Protein AF-A0A5K1GYX2-F1 (afdb_monomer)

Nearest PDB structures (foldseek):
  7o80-assembly1_Bz  TM=9.714E-01  e=1.175E-07  Oryctolagus cuniculus
  3j16-assembly1_B  TM=9.153E-01  e=1.020E-06  Saccharomyces cerevisiae
  5yv5-assembly1_A  TM=9.683E-01  e=1.627E-05  Pyrococcus furiosus COM1
  3j15-assembly1_B  TM=9.596E-01  e=1.741E-05  Pyrococcus furiosus
  3ozx-assembly1_A  TM=9.660E-01  e=7.190E-05  Saccharolobus solfataricus

InterPro domains:
  IPR013283 RLI1 [PTHR19248] (1-65)
  IPR027417 P-loop containing nucleoside triphosphate hydrolase [G3DSA:3.40.50.300] (1-65)

Sequence (65 aa):
YVIVVEHDLSVLDYLSDFICCLYGKPGAYGVVTLPFSVREGINIFLAGFVPTENLRFRDESLTFK

Foldseek 3Di:
DDDDDDPDLVVCLVPDQWDWDWADDPPPDIDIDDTDGSVVRVVCVQCQADPVVRDRRDPDGNDDD

Structure (mmCIF, N/CA/C/O backbone):
data_AF-A0A5K1GYX2-F1
#
_entry.id   AF-A0A5K1GYX2-F1
#
loop_
_atom_site.group_PDB
_atom_site.id
_atom_site.type_symbol
_atom_site.label_atom_id
_atom_site.label_alt_id
_atom_site.label_comp_id
_atom_site.label_asym_id
_atom_site.label_entity_id
_atom_site.label_seq_id
_atom_site.pdbx_PDB_ins_code
_atom_site.Cartn_x
_atom_site.Cartn_y
_atom_site.Cartn_z
_atom_site.occupancy
_atom_site.B_iso_or_equiv
_atom_site.auth_seq_id
_atom_site.auth_comp_id
_atom_site.auth_asym_id
_atom_site.auth_atom_id
_atom_site.pdbx_PDB_model_num
ATOM 1 N N . TYR A 1 1 ? -0.474 -1.239 -19.873 1.00 66.31 1 TYR A N 1
ATOM 2 C CA . TYR A 1 1 ? -0.680 -1.102 -18.422 1.00 66.31 1 TYR A CA 1
ATOM 3 C C . TYR A 1 1 ? -0.919 -2.477 -17.847 1.00 66.31 1 TYR A C 1
ATOM 5 O O . TYR A 1 1 ? -1.779 -3.185 -18.358 1.00 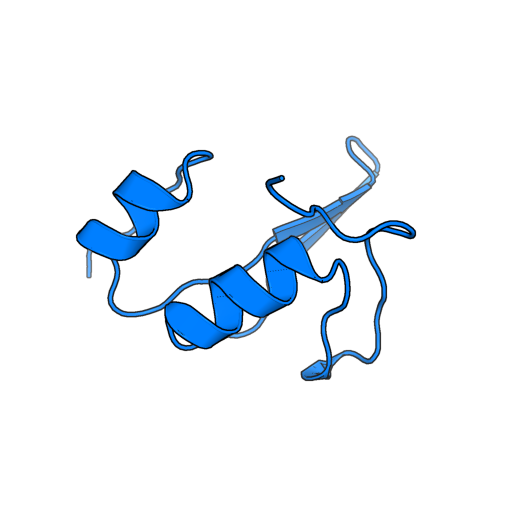66.31 1 TYR A O 1
ATOM 13 N N . VAL A 1 2 ? -0.113 -2.867 -16.865 1.00 84.75 2 VAL A N 1
ATOM 14 C CA . VAL A 1 2 ? -0.274 -4.115 -16.114 1.00 84.75 2 VAL A CA 1
ATOM 15 C C . VAL A 1 2 ? -0.773 -3.722 -14.731 1.00 84.75 2 VAL A C 1
ATOM 17 O O . VAL A 1 2 ? -0.279 -2.753 -14.162 1.00 84.75 2 VAL A O 1
ATOM 20 N N . ILE A 1 3 ? -1.788 -4.422 -14.233 1.00 87.06 3 ILE A N 1
ATOM 21 C CA . ILE A 1 3 ? -2.317 -4.239 -12.882 1.00 87.06 3 ILE A CA 1
ATOM 22 C C . ILE A 1 3 ? -2.030 -5.531 -12.135 1.00 87.06 3 ILE A C 1
ATOM 24 O O . ILE A 1 3 ? -2.349 -6.613 -12.627 1.00 87.06 3 ILE A O 1
ATOM 28 N N . VAL A 1 4 ? -1.420 -5.399 -10.965 1.00 87.50 4 VAL A N 1
ATOM 29 C CA . VAL A 1 4 ? -1.064 -6.511 -10.089 1.00 87.50 4 VAL A CA 1
ATOM 30 C C . VAL A 1 4 ? -1.673 -6.227 -8.721 1.00 87.50 4 VAL A C 1
ATOM 32 O O . VAL A 1 4 ? -1.638 -5.091 -8.250 1.00 87.50 4 VAL A O 1
ATOM 35 N N . VAL A 1 5 ? -2.276 -7.244 -8.110 1.00 90.50 5 VAL A N 1
ATOM 36 C CA . VAL A 1 5 ? -2.842 -7.164 -6.760 1.00 90.50 5 VAL A CA 1
ATOM 37 C C . VAL A 1 5 ? -2.101 -8.175 -5.906 1.00 90.50 5 VAL A C 1
ATOM 39 O O . VAL A 1 5 ? -2.225 -9.372 -6.138 1.00 90.50 5 VAL A O 1
ATOM 42 N N . GLU A 1 6 ? -1.335 -7.681 -4.939 1.00 90.75 6 GLU A N 1
ATOM 43 C CA . GLU A 1 6 ? -0.515 -8.497 -4.046 1.00 90.75 6 GLU A CA 1
ATOM 44 C C . GLU A 1 6 ? -0.704 -8.068 -2.594 1.00 90.75 6 GLU A C 1
ATOM 46 O O . GLU A 1 6 ? -1.030 -6.917 -2.292 1.00 90.75 6 GLU A O 1
ATOM 51 N N . HIS A 1 7 ? -0.486 -9.018 -1.689 1.00 89.38 7 HIS A N 1
ATOM 52 C CA . HIS A 1 7 ? -0.469 -8.773 -0.246 1.00 89.38 7 HIS A CA 1
ATOM 53 C C . HIS A 1 7 ? 0.952 -8.610 0.307 1.00 89.38 7 HIS A C 1
ATOM 55 O O . HIS A 1 7 ? 1.116 -8.160 1.441 1.00 89.38 7 HIS A O 1
ATOM 61 N N . ASP A 1 8 ? 1.968 -8.977 -0.478 1.00 89.12 8 ASP A N 1
ATOM 62 C CA . ASP A 1 8 ? 3.373 -8.866 -0.104 1.00 89.12 8 ASP A CA 1
ATOM 63 C C . ASP A 1 8 ? 3.954 -7.522 -0.564 1.00 89.12 8 ASP A C 1
ATOM 65 O O . ASP A 1 8 ? 3.921 -7.179 -1.747 1.00 89.12 8 ASP A O 1
ATOM 69 N N . LEU A 1 9 ? 4.507 -6.755 0.377 1.00 85.88 9 LEU A N 1
ATOM 70 C CA . LEU A 1 9 ? 5.088 -5.440 0.099 1.00 85.88 9 LEU A CA 1
ATOM 71 C C . LEU A 1 9 ? 6.397 -5.526 -0.702 1.00 85.88 9 LEU A C 1
ATOM 73 O O . LEU A 1 9 ? 6.689 -4.615 -1.470 1.00 85.88 9 LEU A O 1
ATOM 77 N N . SER A 1 10 ? 7.179 -6.598 -0.544 1.00 87.12 10 SER A N 1
ATOM 78 C CA . SER A 1 10 ? 8.492 -6.748 -1.190 1.00 87.12 10 SER A CA 1
ATOM 79 C C . SER A 1 10 ? 8.372 -7.025 -2.687 1.00 87.12 10 SER A C 1
ATOM 81 O O . SER A 1 10 ? 9.088 -6.446 -3.502 1.00 87.12 10 SER A O 1
ATOM 83 N N . VAL A 1 11 ? 7.410 -7.869 -3.058 1.00 89.25 11 VAL A N 1
ATOM 84 C CA . VAL A 1 11 ? 7.091 -8.167 -4.458 1.00 89.25 11 VAL A CA 1
ATOM 85 C C . VAL A 1 11 ? 6.517 -6.927 -5.139 1.00 89.25 11 VAL A C 1
ATOM 87 O O . VAL A 1 11 ? 6.838 -6.630 -6.289 1.00 89.25 11 VAL A O 1
ATOM 90 N N . LEU A 1 12 ? 5.696 -6.173 -4.412 1.00 88.06 12 LEU A N 1
ATOM 91 C CA . LEU A 1 12 ? 5.018 -4.998 -4.934 1.00 88.06 12 LEU A CA 1
ATOM 92 C C . LEU A 1 12 ? 5.986 -3.818 -5.151 1.00 88.06 12 LEU A C 1
ATOM 94 O O . LEU A 1 12 ? 5.864 -3.145 -6.175 1.00 88.06 12 LEU A O 1
ATOM 98 N N . ASP A 1 13 ? 6.985 -3.636 -4.276 1.00 88.75 13 ASP A N 1
ATOM 99 C CA . ASP A 1 13 ? 8.104 -2.684 -4.451 1.00 88.75 13 ASP A CA 1
ATOM 100 C C . ASP A 1 13 ? 8.972 -3.022 -5.675 1.00 88.75 13 ASP A C 1
ATOM 102 O O . ASP A 1 13 ? 9.414 -2.133 -6.395 1.00 88.75 13 ASP A O 1
ATOM 106 N N . TYR A 1 14 ? 9.176 -4.314 -5.955 1.00 89.00 14 TYR A N 1
ATOM 107 C CA . TYR A 1 14 ? 9.978 -4.754 -7.099 1.00 89.00 14 TYR A CA 1
ATOM 108 C C . TYR A 1 14 ? 9.277 -4.553 -8.453 1.00 89.00 14 TYR A C 1
ATOM 110 O O . TYR A 1 14 ? 9.935 -4.275 -9.455 1.00 89.00 14 TYR A O 1
ATOM 118 N N . LEU A 1 15 ? 7.954 -4.739 -8.502 1.00 87.06 15 LEU A N 1
ATOM 119 C CA . LEU A 1 15 ? 7.197 -4.802 -9.758 1.00 87.06 15 LEU A CA 1
ATOM 120 C C . LEU A 1 15 ? 6.499 -3.498 -10.154 1.00 87.06 15 LEU A C 1
ATOM 122 O O . LEU A 1 15 ? 6.159 -3.337 -11.326 1.00 87.06 15 LEU A O 1
ATOM 126 N N . SER A 1 16 ? 6.213 -2.612 -9.201 1.00 88.06 16 SER A N 1
ATOM 127 C CA . SER A 1 16 ? 5.282 -1.498 -9.417 1.00 88.06 16 SER A CA 1
ATOM 128 C C . SER A 1 16 ? 6.010 -0.162 -9.486 1.00 88.06 16 SER A C 1
ATOM 130 O O . SER A 1 16 ? 6.894 0.091 -8.683 1.00 88.06 16 SER A O 1
ATOM 132 N N . ASP A 1 17 ? 5.582 0.734 -10.379 1.00 89.38 17 ASP A N 1
ATOM 133 C CA . ASP A 1 17 ? 6.004 2.148 -10.371 1.00 89.38 17 ASP A CA 1
ATOM 134 C C . ASP A 1 17 ? 5.080 3.028 -9.505 1.00 89.38 17 ASP A C 1
ATOM 136 O O . ASP A 1 17 ? 5.478 4.083 -9.005 1.00 89.38 17 ASP A O 1
ATOM 140 N N . PHE A 1 18 ? 3.831 2.588 -9.315 1.00 90.44 18 PHE A N 1
ATOM 141 C CA . PHE A 1 18 ? 2.792 3.273 -8.546 1.00 90.44 18 PHE A CA 1
ATOM 142 C C . PHE A 1 18 ? 1.990 2.272 -7.721 1.00 90.44 18 PHE A C 1
ATOM 144 O O . PHE A 1 18 ? 1.720 1.161 -8.177 1.00 90.44 18 PHE A O 1
ATOM 151 N N . ILE A 1 19 ? 1.565 2.689 -6.528 1.00 90.50 19 ILE A N 1
ATOM 152 C CA . ILE A 1 19 ? 0.789 1.861 -5.599 1.00 90.50 19 ILE A CA 1
ATOM 153 C C . ILE A 1 19 ? -0.512 2.572 -5.244 1.00 90.50 19 ILE A C 1
ATOM 155 O O . ILE A 1 19 ? -0.506 3.749 -4.883 1.00 90.50 19 ILE A O 1
ATOM 159 N N . CYS A 1 20 ? -1.621 1.835 -5.280 1.00 90.50 20 CYS A N 1
ATOM 160 C CA . CYS A 1 20 ? -2.900 2.272 -4.726 1.00 90.50 20 CYS A CA 1
ATOM 161 C C . CYS A 1 20 ? -3.199 1.472 -3.457 1.00 90.50 20 CYS A C 1
ATOM 163 O O . CYS A 1 20 ? -3.265 0.243 -3.497 1.00 90.50 20 CYS A O 1
ATOM 165 N N . CYS A 1 21 ? -3.412 2.158 -2.337 1.00 88.38 21 CYS A N 1
ATOM 166 C CA . CYS A 1 21 ? -3.774 1.515 -1.081 1.00 88.38 21 CYS A CA 1
ATOM 167 C C . CYS A 1 21 ? -5.295 1.342 -1.010 1.00 88.38 21 CYS A C 1
ATOM 169 O O . CYS A 1 21 ? -6.050 2.286 -1.245 1.00 88.38 21 CYS A O 1
ATOM 171 N N . LEU A 1 22 ? -5.747 0.138 -0.657 1.00 88.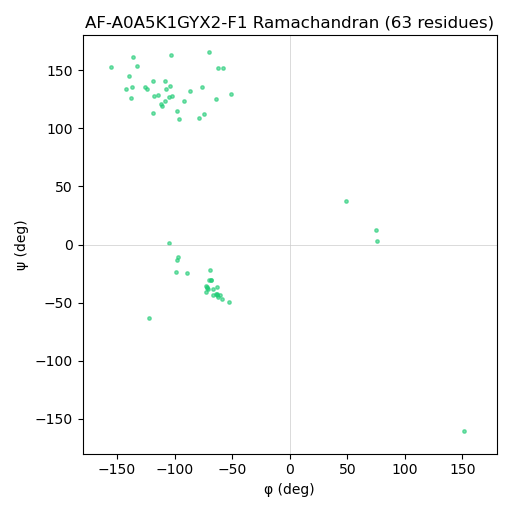88 22 LEU A N 1
ATOM 172 C CA . LEU A 1 22 ? -7.152 -0.141 -0.379 1.00 88.88 22 LEU A CA 1
ATOM 173 C C . LEU A 1 22 ? -7.360 -0.214 1.133 1.00 88.88 22 LEU A C 1
ATOM 175 O O . LEU A 1 22 ? -6.670 -0.968 1.820 1.00 88.88 22 LEU A O 1
ATOM 179 N N . TYR A 1 23 ? -8.321 0.544 1.651 1.00 87.06 23 TYR A N 1
ATOM 180 C CA . TYR A 1 23 ? -8.694 0.514 3.066 1.00 87.06 23 TYR A CA 1
ATOM 181 C C . TYR A 1 23 ? -10.209 0.514 3.239 1.00 87.06 23 TYR A C 1
ATOM 183 O O . TYR A 1 23 ? -10.967 0.862 2.339 1.00 87.06 23 TYR A O 1
ATOM 191 N N . GLY A 1 24 ? -10.662 0.106 4.419 1.00 86.94 24 GLY A N 1
ATOM 192 C CA . GLY A 1 24 ? -12.077 0.030 4.751 1.00 86.94 24 GLY A CA 1
ATOM 193 C C . GLY A 1 24 ? -12.348 -1.055 5.781 1.00 86.94 24 GLY A C 1
ATOM 194 O O . GLY A 1 24 ? -11.442 -1.501 6.487 1.00 86.94 24 GLY A O 1
ATOM 195 N N . LYS A 1 25 ? -13.606 -1.485 5.863 1.00 85.69 25 LYS A N 1
ATOM 196 C CA . LYS A 1 25 ? -14.042 -2.532 6.785 1.00 85.69 25 LYS A CA 1
ATOM 197 C C . LYS A 1 25 ? -14.436 -3.786 5.995 1.00 85.69 25 LYS A C 1
ATOM 199 O O . LYS A 1 25 ? -15.363 -3.703 5.181 1.00 85.69 25 LYS A O 1
ATOM 204 N N . PRO A 1 26 ? -13.793 -4.945 6.247 1.00 88.00 26 PRO A N 1
ATOM 205 C CA . PRO A 1 26 ? -14.154 -6.206 5.606 1.00 88.00 26 PRO A CA 1
ATOM 206 C C . PRO A 1 26 ? -15.655 -6.491 5.734 1.00 88.00 26 PRO A C 1
ATOM 208 O O . PRO A 1 26 ? -16.216 -6.398 6.825 1.00 88.00 26 PRO A O 1
ATOM 211 N N . GLY A 1 27 ? -16.313 -6.801 4.615 1.00 89.69 27 GLY A N 1
ATOM 212 C CA . GLY A 1 27 ? -17.753 -7.081 4.570 1.00 89.69 27 GLY A CA 1
ATOM 213 C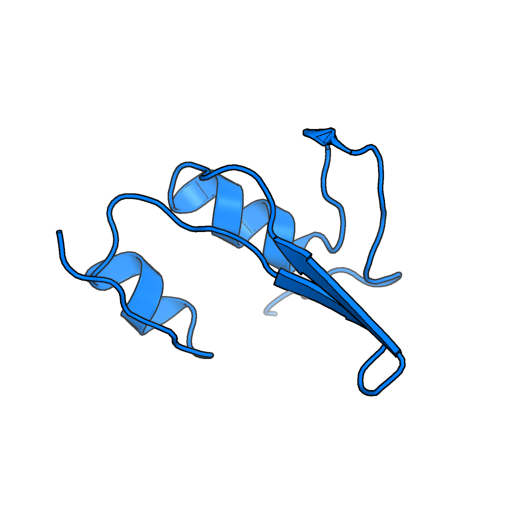 C . GLY A 1 27 ? -18.679 -5.859 4.662 1.00 89.69 27 GLY A C 1
ATOM 214 O O . GLY A 1 27 ? -19.890 -6.046 4.682 1.00 89.69 27 GLY A O 1
ATOM 215 N N . ALA A 1 28 ? -18.148 -4.629 4.707 1.00 92.56 28 ALA A N 1
ATOM 216 C CA . ALA A 1 28 ? -18.958 -3.408 4.710 1.00 92.56 28 ALA A CA 1
ATOM 217 C C . ALA A 1 28 ? -18.610 -2.466 3.549 1.00 92.56 28 ALA A C 1
ATOM 219 O O . ALA A 1 28 ? -19.457 -2.216 2.697 1.00 92.56 28 ALA A O 1
ATOM 220 N N . TYR A 1 29 ? -17.380 -1.947 3.497 1.00 88.88 29 TYR A N 1
ATOM 221 C CA . TYR A 1 29 ? -16.950 -1.023 2.443 1.00 88.88 29 TYR A CA 1
ATOM 222 C C . TYR A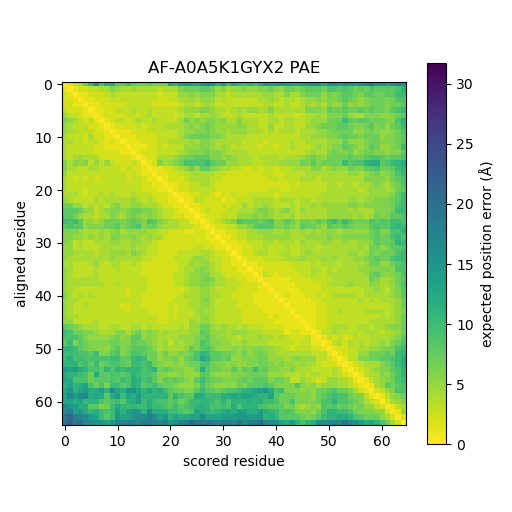 1 29 ? -15.433 -1.058 2.252 1.00 88.88 29 TYR A C 1
ATOM 224 O O . TYR A 1 29 ? -14.689 -1.338 3.193 1.00 88.88 29 TYR A O 1
ATOM 232 N N . GLY A 1 30 ? -14.989 -0.735 1.039 1.00 89.19 30 GLY A N 1
ATOM 233 C CA . GLY A 1 30 ? -13.588 -0.540 0.683 1.00 89.19 30 GLY A CA 1
ATOM 234 C C . GLY A 1 30 ? -13.445 0.686 -0.213 1.00 89.19 30 GLY A C 1
ATOM 235 O O . GLY A 1 30 ? -14.251 0.882 -1.121 1.00 89.19 30 GLY A O 1
ATOM 236 N N . VAL A 1 31 ? -12.444 1.512 0.066 1.00 87.94 31 VAL A N 1
ATOM 237 C CA . VAL A 1 31 ? -12.092 2.725 -0.676 1.00 87.94 31 VAL A CA 1
ATOM 238 C C . VAL A 1 31 ? -10.682 2.548 -1.228 1.00 87.94 31 VAL A C 1
ATOM 240 O O . VAL A 1 31 ? -9.818 1.965 -0.569 1.00 87.94 31 VAL A O 1
ATOM 243 N N . VAL A 1 32 ? -10.466 3.022 -2.453 1.00 89.25 32 VAL A N 1
ATOM 244 C CA . VAL A 1 32 ? -9.167 2.996 -3.132 1.00 89.25 32 VAL A CA 1
ATOM 245 C C . VAL A 1 32 ? -8.596 4.406 -3.111 1.00 89.25 32 VAL A C 1
ATOM 247 O O . VAL A 1 32 ? -9.274 5.340 -3.535 1.00 89.25 32 VAL A O 1
ATOM 250 N N . THR A 1 33 ? -7.362 4.566 -2.636 1.00 87.19 33 THR A N 1
ATOM 251 C CA . THR A 1 33 ? -6.680 5.863 -2.691 1.00 87.19 33 THR A CA 1
ATOM 252 C C . THR A 1 33 ? -6.291 6.242 -4.117 1.00 87.19 33 THR A C 1
ATOM 254 O O . THR A 1 33 ? -6.206 5.404 -5.016 1.00 87.19 33 THR A O 1
ATOM 257 N N . LEU A 1 34 ? -5.933 7.513 -4.302 1.00 89.25 34 LEU A N 1
ATOM 258 C CA . LEU A 1 34 ? -5.159 7.933 -5.467 1.00 89.25 34 LEU A CA 1
ATOM 259 C C . LEU A 1 34 ? -3.823 7.161 -5.546 1.00 89.25 34 LEU A C 1
ATOM 261 O O . LEU A 1 34 ? -3.310 6.721 -4.509 1.00 89.25 34 LEU A O 1
ATOM 265 N N . PRO A 1 35 ? -3.267 6.974 -6.757 1.00 90.00 35 PRO A N 1
ATOM 266 C CA . PRO A 1 35 ? -1.970 6.336 -6.935 1.00 90.00 35 PRO A CA 1
ATOM 267 C C . PRO A 1 35 ? -0.869 7.180 -6.290 1.00 90.00 35 PRO A C 1
ATOM 269 O O . PRO A 1 35 ? -0.701 8.357 -6.612 1.00 90.00 35 PRO A O 1
ATOM 272 N N . PHE A 1 36 ? -0.107 6.557 -5.397 1.00 89.81 36 PHE A N 1
ATOM 273 C CA . PHE A 1 36 ? 1.076 7.134 -4.769 1.00 89.81 36 PHE A CA 1
ATOM 274 C C . PHE A 1 36 ? 2.348 6.568 -5.393 1.00 89.81 36 PHE A C 1
ATOM 276 O O . PHE A 1 36 ? 2.333 5.510 -6.032 1.00 89.81 36 PHE A O 1
ATOM 283 N N . SER A 1 37 ? 3.470 7.254 -5.166 1.00 91.69 37 SER A N 1
ATOM 284 C CA . SER A 1 37 ? 4.778 6.656 -5.416 1.00 91.69 37 SER A CA 1
ATOM 285 C C . SER A 1 37 ? 4.977 5.436 -4.512 1.00 91.69 37 SER A C 1
ATOM 287 O O . SER A 1 37 ? 4.439 5.370 -3.405 1.00 91.69 37 SER A O 1
ATOM 289 N N . VAL A 1 38 ? 5.772 4.471 -4.968 1.00 89.81 38 VAL A N 1
ATOM 290 C CA . VAL A 1 38 ? 5.994 3.195 -4.269 1.00 89.81 38 VAL A CA 1
ATOM 291 C C . VAL A 1 38 ? 6.416 3.388 -2.810 1.00 89.81 38 VAL A C 1
ATOM 293 O O . VAL A 1 38 ? 5.802 2.849 -1.889 1.00 89.81 38 VAL A O 1
ATOM 296 N N . ARG A 1 39 ? 7.413 4.249 -2.577 1.00 88.88 39 ARG A N 1
ATOM 297 C CA . ARG A 1 39 ? 7.921 4.538 -1.228 1.00 88.88 39 ARG A CA 1
ATOM 298 C C . ARG A 1 39 ? 6.877 5.206 -0.338 1.00 88.88 39 ARG A C 1
ATOM 300 O O . ARG A 1 39 ? 6.763 4.855 0.833 1.00 88.88 39 ARG A O 1
ATOM 307 N N . GLU A 1 40 ? 6.129 6.174 -0.866 1.00 89.75 40 GLU A N 1
ATOM 308 C CA . GLU A 1 40 ? 5.077 6.849 -0.100 1.00 89.75 40 GLU A CA 1
ATOM 309 C C . GLU A 1 40 ? 3.930 5.892 0.223 1.00 89.75 40 GLU A C 1
ATOM 311 O O . GLU A 1 40 ? 3.493 5.849 1.369 1.00 89.75 40 GLU A O 1
ATOM 316 N N . GLY A 1 41 ? 3.492 5.082 -0.745 1.00 89.06 41 GLY A N 1
ATOM 317 C CA . GLY A 1 41 ? 2.421 4.103 -0.567 1.00 89.06 41 GLY A CA 1
ATOM 318 C C . GLY A 1 41 ? 2.739 3.078 0.522 1.00 89.06 41 GLY A C 1
ATOM 319 O O . GLY A 1 41 ? 1.921 2.864 1.418 1.00 89.06 41 GLY A O 1
ATOM 320 N N . ILE A 1 42 ? 3.951 2.510 0.508 1.00 88.88 42 ILE A N 1
ATOM 321 C CA . ILE A 1 42 ? 4.406 1.567 1.543 1.00 88.88 42 ILE A CA 1
ATOM 322 C C . ILE A 1 42 ? 4.459 2.253 2.913 1.00 88.88 42 ILE A C 1
ATOM 324 O O . ILE A 1 42 ? 3.943 1.714 3.891 1.00 88.88 42 ILE A O 1
ATOM 328 N N . ASN A 1 43 ? 5.011 3.466 2.999 1.00 87.94 43 ASN A N 1
ATOM 329 C CA . ASN A 1 43 ? 5.079 4.201 4.264 1.00 87.94 43 ASN A CA 1
ATOM 330 C C . ASN A 1 43 ? 3.689 4.537 4.823 1.00 87.94 43 ASN A C 1
ATOM 332 O O . ASN A 1 43 ? 3.455 4.363 6.016 1.00 87.94 43 ASN A O 1
ATOM 336 N N . ILE A 1 44 ? 2.752 4.964 3.973 1.00 88.31 44 ILE A N 1
ATOM 337 C CA . ILE A 1 44 ? 1.347 5.212 4.331 1.00 88.31 44 ILE A CA 1
ATOM 338 C C . ILE A 1 44 ? 0.691 3.923 4.845 1.00 88.31 44 ILE A C 1
ATOM 340 O O . ILE A 1 44 ? -0.004 3.937 5.865 1.00 88.31 44 ILE A O 1
ATOM 344 N N . PHE A 1 45 ? 0.948 2.795 4.175 1.00 87.06 45 PHE A N 1
ATOM 345 C CA . PHE A 1 45 ? 0.420 1.494 4.577 1.00 87.06 45 PHE A CA 1
ATOM 346 C C . PHE A 1 45 ? 0.942 1.043 5.952 1.00 87.06 45 PHE A C 1
ATOM 348 O O . PHE A 1 45 ? 0.167 0.561 6.785 1.00 87.06 45 PHE A O 1
ATOM 355 N N . LEU A 1 46 ? 2.241 1.228 6.209 1.00 86.88 46 LEU A N 1
ATOM 356 C CA . LEU A 1 46 ? 2.881 0.887 7.484 1.00 86.88 46 LEU A CA 1
ATOM 357 C C . LEU A 1 46 ? 2.461 1.830 8.618 1.00 86.88 46 LEU A C 1
ATOM 359 O O . LEU A 1 46 ? 2.222 1.373 9.738 1.00 86.88 46 LEU A O 1
ATOM 363 N N . ALA A 1 47 ? 2.312 3.124 8.324 1.00 85.88 47 ALA A N 1
ATOM 364 C CA . ALA A 1 47 ? 1.865 4.135 9.278 1.00 85.88 47 ALA A CA 1
ATOM 365 C C . ALA A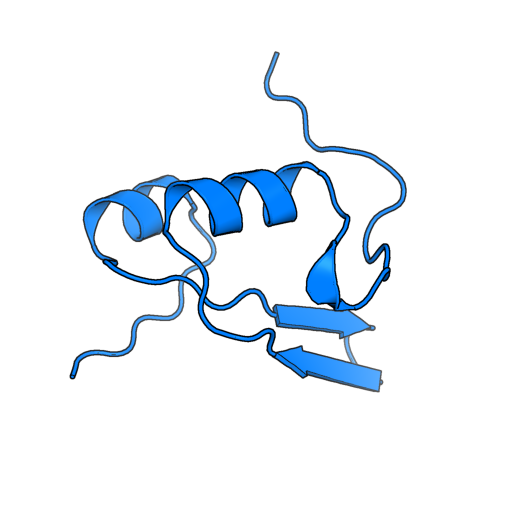 1 47 ? 0.385 3.986 9.672 1.00 85.88 47 ALA A C 1
ATOM 367 O O . ALA A 1 47 ? -0.014 4.486 10.723 1.00 85.88 47 ALA A O 1
ATOM 368 N N . GLY A 1 48 ? -0.437 3.319 8.850 1.00 85.81 48 GLY A N 1
ATOM 369 C CA . GLY A 1 48 ? -1.865 3.121 9.129 1.00 85.81 48 GLY A CA 1
ATOM 370 C C . GLY A 1 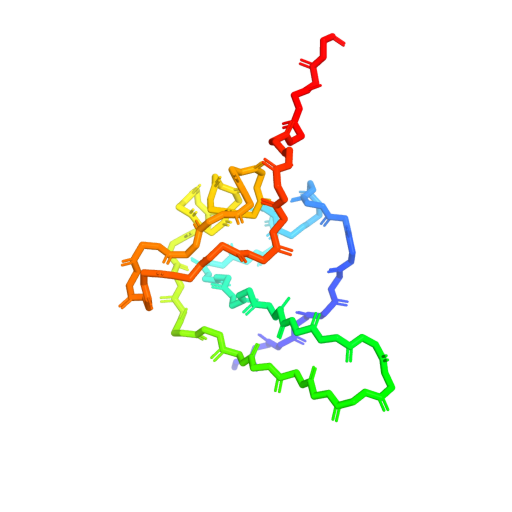48 ? -2.732 4.367 8.905 1.00 85.81 48 GLY A C 1
ATOM 371 O O . GLY A 1 48 ? -3.891 4.404 9.328 1.00 85.81 48 GLY A O 1
ATOM 372 N N . PHE A 1 49 ? -2.181 5.397 8.257 1.00 86.25 49 PHE A N 1
ATOM 373 C CA . PHE A 1 49 ? -2.806 6.707 8.096 1.00 86.25 49 PHE A CA 1
ATOM 374 C C . PHE A 1 49 ? -2.600 7.251 6.684 1.00 86.25 49 PHE A C 1
ATOM 376 O O . PHE A 1 49 ? -1.467 7.368 6.223 1.00 86.25 49 PHE A O 1
ATOM 383 N N . VAL A 1 50 ? -3.701 7.619 6.024 1.00 8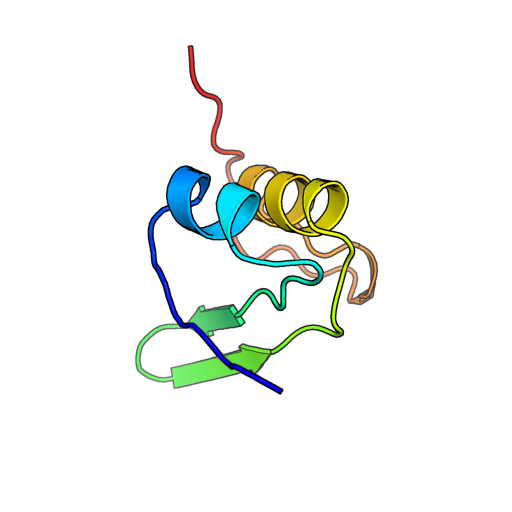5.56 50 VAL A N 1
ATOM 384 C CA . VAL A 1 50 ? -3.708 8.220 4.688 1.00 85.56 50 VAL A CA 1
ATOM 385 C C . VAL A 1 50 ? -3.773 9.745 4.831 1.00 85.56 50 VAL A C 1
ATOM 387 O O . VAL A 1 50 ? -4.830 10.279 5.181 1.00 85.56 50 VAL A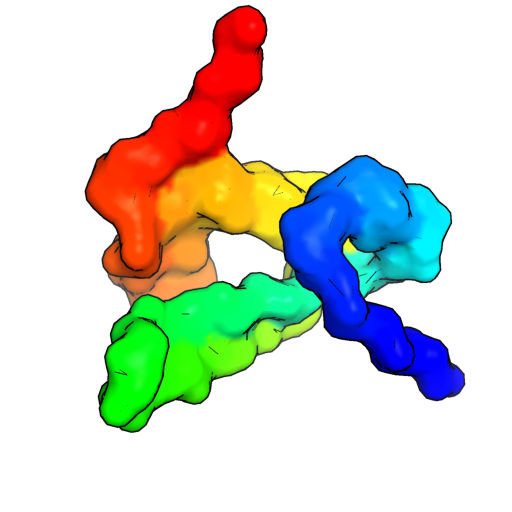 O 1
ATOM 390 N N . PRO A 1 51 ? -2.681 10.477 4.543 1.00 80.75 51 PRO A N 1
ATOM 391 C CA . PRO A 1 51 ? -2.625 11.923 4.750 1.00 80.75 51 PRO A CA 1
ATOM 392 C C . PRO A 1 51 ? -3.542 12.707 3.805 1.00 80.75 51 PRO A C 1
ATOM 394 O O . PRO A 1 51 ? -4.065 13.744 4.198 1.00 80.75 51 PRO A O 1
ATOM 397 N N . THR A 1 52 ? -3.782 12.214 2.586 1.00 80.75 52 THR A N 1
ATOM 398 C CA . THR A 1 52 ? -4.621 12.906 1.590 1.00 80.75 52 THR A CA 1
ATOM 399 C C . THR A 1 52 ? -6.095 12.949 1.968 1.00 80.75 52 THR A C 1
ATOM 401 O O . THR A 1 52 ? -6.783 13.900 1.617 1.00 80.75 52 THR A O 1
ATOM 404 N N . GLU A 1 53 ? -6.578 11.937 2.689 1.00 78.88 53 GLU A N 1
ATOM 405 C CA . GLU A 1 53 ? -7.968 11.860 3.154 1.00 78.88 53 GLU A CA 1
ATOM 406 C C . GLU A 1 53 ? -8.112 12.159 4.648 1.00 78.88 53 GLU A C 1
ATOM 408 O O . GLU A 1 53 ? -9.214 12.118 5.189 1.00 78.88 53 GLU A O 1
ATOM 413 N N . ASN A 1 54 ? -6.996 12.463 5.322 1.00 81.00 54 ASN A N 1
ATOM 414 C CA . ASN A 1 54 ? -6.920 12.650 6.768 1.00 81.00 54 ASN A CA 1
ATOM 415 C C . ASN A 1 54 ? -7.607 11.507 7.547 1.00 81.00 54 ASN A C 1
ATOM 417 O O . ASN A 1 54 ? -8.270 11.728 8.561 1.00 81.00 54 ASN A O 1
ATOM 421 N N . LEU A 1 55 ? -7.465 10.275 7.042 1.00 80.75 55 LEU A N 1
ATOM 422 C CA . LEU A 1 55 ? -8.163 9.093 7.537 1.00 80.75 55 LEU A CA 1
ATOM 423 C C . LEU A 1 55 ? -7.162 8.066 8.063 1.00 80.75 55 LEU A C 1
ATOM 425 O O . LEU A 1 55 ? -6.219 7.664 7.380 1.00 80.75 55 LEU A O 1
ATOM 429 N N . ARG A 1 56 ? -7.392 7.613 9.297 1.00 81.25 56 ARG A N 1
ATOM 430 C CA . ARG A 1 56 ? -6.642 6.528 9.933 1.00 81.25 56 ARG A CA 1
ATOM 431 C C . ARG A 1 56 ? -7.425 5.230 9.786 1.00 81.25 56 ARG A C 1
ATOM 433 O O . ARG A 1 56 ? -8.524 5.117 10.317 1.00 81.25 56 ARG A O 1
ATOM 440 N N . PHE A 1 57 ? -6.875 4.268 9.050 1.00 81.88 57 PHE A N 1
ATOM 441 C CA . PHE A 1 57 ? -7.508 2.957 8.863 1.00 81.88 57 PHE A CA 1
ATOM 442 C C . PHE A 1 57 ? -6.955 1.894 9.822 1.00 81.88 57 PHE A C 1
ATOM 444 O O . PHE A 1 57 ? -7.521 0.805 9.914 1.00 81.88 57 PHE A O 1
ATOM 451 N N . ARG A 1 58 ? -5.862 2.193 10.538 1.00 79.56 58 ARG A N 1
ATOM 452 C CA . ARG A 1 58 ? -5.298 1.346 11.594 1.00 79.56 58 ARG A CA 1
ATOM 453 C C . ARG A 1 58 ? -4.775 2.207 12.746 1.00 79.56 58 ARG A C 1
ATOM 455 O O . ARG A 1 58 ? -4.081 3.191 12.507 1.00 79.56 58 ARG A O 1
ATOM 462 N N . ASP A 1 59 ? -5.094 1.829 13.983 1.00 73.94 59 ASP A N 1
ATOM 463 C CA . ASP A 1 59 ? -4.682 2.585 15.176 1.00 73.94 59 ASP A CA 1
ATOM 464 C C . ASP A 1 59 ? -3.181 2.458 15.473 1.00 73.94 59 ASP A C 1
ATOM 466 O O . ASP A 1 59 ? -2.538 3.452 15.817 1.00 73.94 59 ASP A O 1
ATOM 470 N N . GLU A 1 60 ? -2.612 1.269 15.257 1.00 75.56 60 GLU A N 1
ATOM 471 C CA . GLU A 1 60 ? -1.195 0.971 15.483 1.00 75.56 60 GLU A CA 1
ATOM 472 C C . GLU A 1 60 ? -0.395 0.896 14.175 1.00 75.56 60 GLU A C 1
ATOM 474 O O . GLU A 1 60 ? -0.815 0.276 13.193 1.00 75.56 60 GLU A O 1
ATOM 479 N N . SER A 1 61 ? 0.795 1.498 14.175 1.00 75.81 61 SER A N 1
ATOM 480 C CA . SER A 1 61 ? 1.756 1.380 13.078 1.00 75.81 61 SER A CA 1
ATOM 481 C C . SER A 1 61 ? 2.468 0.029 13.118 1.00 75.81 61 SER A C 1
ATOM 483 O O . SER A 1 61 ? 2.971 -0.383 14.167 1.00 75.81 61 SER A O 1
ATOM 485 N N . LEU A 1 62 ? 2.602 -0.621 11.964 1.00 75.94 62 LEU A N 1
ATOM 486 C CA . LEU A 1 62 ? 3.418 -1.827 11.836 1.00 75.94 62 LEU A CA 1
ATOM 487 C C . LEU A 1 62 ? 4.896 -1.432 11.851 1.00 75.94 62 LEU A C 1
ATOM 489 O O . LEU A 1 62 ? 5.381 -0.785 10.926 1.00 75.94 62 LEU A O 1
ATOM 493 N N . THR A 1 63 ? 5.610 -1.823 12.906 1.00 72.75 63 THR A N 1
ATOM 494 C CA . THR A 1 63 ? 7.062 -1.633 13.013 1.00 72.75 63 THR A CA 1
ATOM 495 C C . THR A 1 63 ? 7.733 -2.997 12.938 1.00 72.75 63 THR A C 1
ATOM 497 O O . THR A 1 63 ? 7.480 -3.852 13.785 1.00 72.75 63 THR A O 1
ATOM 500 N N . PHE A 1 64 ? 8.586 -3.208 11.939 1.00 66.75 64 PHE A N 1
ATOM 501 C CA . PHE A 1 64 ? 9.462 -4.376 11.894 1.00 66.75 64 PHE A CA 1
ATOM 502 C C . PHE A 1 64 ? 10.644 -4.104 12.836 1.00 66.75 64 PHE A C 1
ATOM 504 O O . PHE A 1 64 ? 11.440 -3.204 12.573 1.00 66.75 64 PHE A O 1
ATOM 511 N N . LYS A 1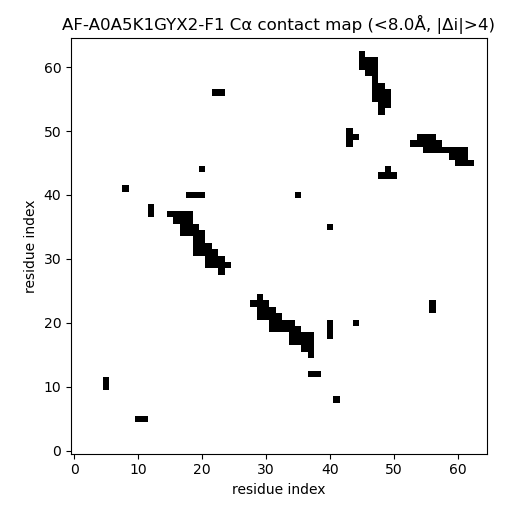 65 ? 10.696 -4.806 13.972 1.00 51.38 65 LYS A N 1
ATOM 512 C CA . LYS A 1 65 ? 11.875 -4.857 14.849 1.00 51.38 65 LYS A CA 1
ATOM 513 C C . LYS A 1 65 ? 12.790 -5.994 14.426 1.00 51.38 65 LYS A C 1
ATOM 515 O O . LYS A 1 65 ? 12.240 -7.047 14.037 1.00 51.38 65 LYS A O 1
#

Radius of gyration: 11.94 Å; Cα contacts (8 Å, |Δi|>4): 68; chains: 1; bounding box: 31×22×34 Å

Mean predicted aligned error: 5.12 Å

Solvent-accessible surface area (backbone atoms only — not comparable to full-atom values): 4248 Å² total; per-residue (Å²): 139,88,87,84,88,77,92,53,67,70,63,46,62,74,74,41,80,57,31,63,57,74,48,69,44,93,99,77,50,76,49,73,50,74,75,31,48,43,69,57,36,53,51,32,63,34,54,18,40,42,77,91,76,74,42,71,83,37,96,67,57,69,74,92,125

Organism: NCBI:txid210225

Secondary structure (DSSP, 8-state):
------S-HHHHHHH-SEE--EEEETTTEEEEPPPEEHHHHHHHHHHTEETTTTEES-SS-----

pLDDT: mean 85.18, std 7.03, range [51.38, 92.56]